Protein AF-A0A916SSM9-F1 (afdb_monomer_lite)

Secondary structure (DSSP, 8-state):
-HHHHHHHHHHHHTT--HHHHHHHHHHHHHHHHHHHHHHHHTTT-TTHHHH-HHHHHHHHHHHHHHHHHHHHHHHHHHTTS--

Radius of gyration: 20.58 Å; chains: 1; bounding box: 32×41×49 Å

Organism: NCBI:txid1963359

pLDDT: mean 72.64, std 12.26, range [46.72, 88.88]

Structure (mmCIF, N/CA/C/O backbone):
data_AF-A0A916SSM9-F1
#
_entry.id   AF-A0A916SSM9-F1
#
loop_
_atom_site.group_PDB
_atom_site.id
_atom_site.type_symbol
_atom_site.label_atom_id
_atom_site.label_alt_id
_atom_site.label_comp_id
_atom_site.label_asym_id
_atom_site.label_entity_id
_atom_site.label_seq_id
_atom_site.pdbx_PDB_ins_code
_atom_site.Cartn_x
_atom_site.Cartn_y
_atom_site.Cartn_z
_atom_site.occupancy
_atom_site.B_iso_or_equiv
_atom_site.auth_seq_id
_atom_site.auth_comp_id
_atom_site.auth_asym_id
_atom_site.auth_atom_id
_atom_site.pdbx_PDB_model_num
ATOM 1 N N . MET A 1 1 ? 15.077 -21.657 -19.834 1.00 58.97 1 MET A N 1
ATOM 2 C CA . MET A 1 1 ? 15.755 -20.413 -20.270 1.00 58.97 1 MET A CA 1
ATOM 3 C C . MET A 1 1 ? 14.811 -19.368 -20.870 1.00 58.97 1 MET A C 1
ATOM 5 O O . MET A 1 1 ? 15.020 -18.197 -20.597 1.00 58.97 1 MET A O 1
ATOM 9 N N . GLY A 1 2 ? 13.745 -19.740 -21.598 1.00 78.75 2 GLY A N 1
ATOM 10 C CA . GLY A 1 2 ? 12.819 -18.756 -22.197 1.00 78.75 2 GLY A CA 1
ATOM 11 C C . GLY A 1 2 ? 12.054 -17.868 -21.201 1.00 78.75 2 GLY A C 1
ATOM 12 O O . GLY A 1 2 ? 11.910 -16.678 -21.437 1.00 78.75 2 GLY A O 1
ATOM 13 N N . ILE A 1 3 ? 11.648 -18.417 -20.050 1.00 80.38 3 ILE A N 1
ATOM 14 C CA . ILE A 1 3 ? 10.792 -17.736 -19.059 1.00 80.38 3 ILE A CA 1
ATOM 15 C C . ILE A 1 3 ? 11.469 -16.482 -18.477 1.00 80.38 3 ILE A C 1
ATOM 17 O O . ILE A 1 3 ? 10.855 -15.425 -18.384 1.00 80.38 3 ILE A O 1
ATOM 21 N N . LEU A 1 4 ? 12.763 -16.574 -18.150 1.00 81.56 4 LEU A N 1
ATOM 22 C CA . LEU A 1 4 ? 13.548 -15.445 -17.636 1.00 81.56 4 LEU A CA 1
ATOM 23 C C . LEU A 1 4 ? 13.751 -14.360 -18.706 1.00 81.56 4 LEU A C 1
ATOM 25 O O . LEU A 1 4 ? 13.716 -13.174 -18.388 1.00 81.56 4 LEU A O 1
ATOM 29 N N . GLY A 1 5 ? 13.891 -14.755 -19.977 1.00 82.88 5 GLY A N 1
ATOM 30 C CA . GLY A 1 5 ? 13.975 -13.827 -21.108 1.00 82.88 5 GLY A CA 1
ATOM 31 C C . GLY A 1 5 ? 12.666 -13.072 -21.353 1.00 82.88 5 GLY A C 1
ATOM 32 O O . GLY A 1 5 ? 12.688 -11.860 -21.560 1.00 82.88 5 GLY A O 1
ATOM 33 N N . THR A 1 6 ? 11.518 -13.749 -21.255 1.00 84.94 6 THR A N 1
ATOM 34 C CA . THR A 1 6 ? 10.200 -13.105 -21.382 1.00 84.94 6 THR A CA 1
ATOM 35 C C . THR A 1 6 ? 9.945 -12.131 -20.234 1.00 84.94 6 THR A C 1
ATOM 37 O O . THR A 1 6 ? 9.517 -11.003 -20.468 1.00 84.94 6 THR A O 1
ATOM 40 N N . VAL A 1 7 ? 10.265 -12.532 -19.002 1.00 81.25 7 VAL A N 1
ATOM 41 C CA . VAL A 1 7 ? 10.132 -11.679 -17.814 1.00 81.25 7 VAL A CA 1
ATOM 42 C C . VAL A 1 7 ? 11.037 -10.446 -17.927 1.00 81.25 7 VAL A C 1
ATOM 44 O O . VAL A 1 7 ? 10.559 -9.325 -17.761 1.00 81.25 7 VAL A O 1
ATOM 47 N N . GLY A 1 8 ? 12.306 -10.616 -18.312 1.00 76.69 8 GLY A N 1
ATOM 48 C CA . GLY A 1 8 ? 13.232 -9.503 -18.552 1.00 76.69 8 GLY A CA 1
ATOM 49 C C . GLY A 1 8 ? 12.769 -8.545 -19.659 1.00 76.69 8 GLY A C 1
ATOM 50 O O . GLY A 1 8 ? 12.882 -7.329 -19.506 1.00 76.69 8 GLY A O 1
ATOM 51 N N . TYR A 1 9 ? 12.174 -9.065 -20.738 1.00 80.56 9 TYR A N 1
ATOM 52 C CA . TYR A 1 9 ? 11.605 -8.244 -21.813 1.00 80.56 9 TYR A CA 1
ATOM 53 C C . TYR A 1 9 ? 10.390 -7.424 -21.348 1.00 80.56 9 TYR A C 1
ATOM 55 O O . TYR A 1 9 ? 10.266 -6.251 -21.703 1.00 80.56 9 TYR A O 1
ATOM 63 N N . VAL A 1 10 ? 9.518 -7.999 -20.512 1.00 80.00 10 VAL A N 1
ATOM 64 C CA . VAL A 1 10 ? 8.383 -7.276 -19.908 1.00 80.00 10 VAL A CA 1
ATOM 65 C C . VAL A 1 10 ? 8.875 -6.152 -18.992 1.00 80.00 10 VAL A C 1
ATOM 67 O O . VAL A 1 10 ? 8.378 -5.030 -19.092 1.00 80.00 10 VAL A O 1
ATOM 70 N N . PHE A 1 11 ? 9.894 -6.405 -18.166 1.00 73.00 11 PHE A N 1
ATOM 71 C CA . PHE A 1 11 ? 10.500 -5.375 -17.316 1.00 73.00 11 PHE A CA 1
ATOM 72 C C . PHE A 1 11 ? 11.138 -4.238 -18.122 1.00 73.00 11 PHE A C 1
ATOM 74 O O . PHE A 1 11 ? 10.927 -3.066 -17.801 1.00 73.00 11 PHE A O 1
ATOM 81 N N . ALA A 1 12 ? 11.830 -4.562 -19.217 1.00 71.50 12 ALA A N 1
ATOM 82 C CA . ALA A 1 12 ? 12.379 -3.563 -20.130 1.00 71.50 12 ALA A CA 1
ATOM 83 C C . ALA A 1 12 ? 11.276 -2.734 -20.818 1.00 71.50 12 ALA A C 1
ATOM 85 O O . ALA A 1 12 ? 11.385 -1.509 -20.912 1.00 71.50 12 ALA A O 1
ATOM 86 N N . LYS A 1 13 ? 10.182 -3.379 -21.251 1.00 71.06 13 LYS A N 1
ATOM 87 C CA . LYS A 1 13 ? 9.047 -2.715 -21.916 1.00 71.06 13 LYS A CA 1
ATOM 88 C C . LYS A 1 13 ? 8.267 -1.789 -20.978 1.00 71.06 13 LYS A C 1
ATOM 90 O O . LYS A 1 13 ? 7.766 -0.761 -21.425 1.00 71.06 13 LYS A O 1
ATOM 95 N N . LEU A 1 14 ? 8.197 -2.116 -19.687 1.00 70.62 14 LEU A N 1
ATOM 96 C CA . LEU A 1 14 ? 7.538 -1.289 -18.673 1.00 70.62 14 LEU A CA 1
ATOM 97 C C . LEU A 1 14 ? 8.389 -0.086 -18.215 1.00 70.62 14 LEU A C 1
ATOM 99 O O . LEU A 1 14 ? 7.904 0.711 -17.415 1.00 70.62 14 LEU A O 1
ATOM 103 N N . ARG A 1 15 ? 9.639 0.072 -18.697 1.00 66.50 15 ARG A N 1
ATOM 104 C CA . ARG A 1 15 ? 10.609 1.093 -18.228 1.00 66.50 15 ARG A CA 1
ATOM 105 C C . ARG A 1 15 ? 10.773 1.131 -16.700 1.00 66.50 15 ARG A C 1
ATOM 107 O O . ARG A 1 15 ? 11.252 2.120 -16.143 1.00 66.50 15 ARG A O 1
ATOM 114 N N . ILE A 1 16 ? 10.387 0.058 -16.013 1.00 64.94 16 ILE A N 1
ATOM 115 C CA . ILE A 1 16 ? 10.518 -0.050 -14.566 1.00 64.94 16 ILE A CA 1
ATOM 116 C C . ILE A 1 16 ? 12.008 -0.229 -14.310 1.00 64.94 16 ILE A C 1
ATOM 118 O O . ILE A 1 16 ? 12.586 -1.268 -14.619 1.00 64.94 16 ILE A O 1
ATOM 122 N N . SER A 1 17 ? 12.640 0.823 -13.796 1.00 70.62 17 SER A N 1
ATOM 123 C CA . SER A 1 17 ? 14.028 0.752 -13.358 1.00 70.62 17 SER A CA 1
ATOM 124 C C . SER A 1 17 ? 14.161 -0.334 -12.281 1.00 70.62 17 SER A C 1
ATOM 126 O O . SER 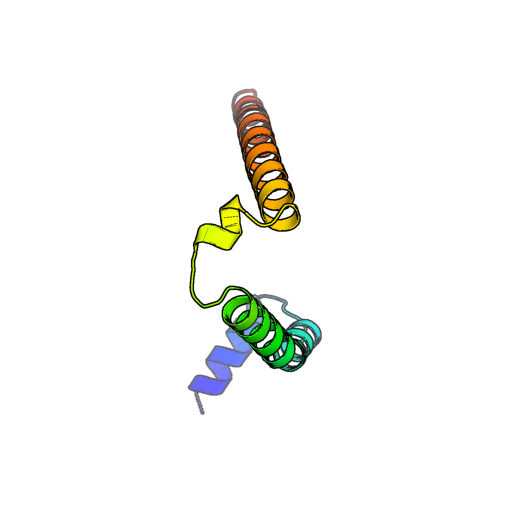A 1 17 ? 13.226 -0.588 -11.522 1.00 70.62 17 SER A O 1
ATOM 128 N N . THR A 1 18 ? 15.316 -0.984 -12.169 1.00 73.00 18 THR A N 1
ATOM 129 C CA . THR A 1 18 ? 15.572 -2.013 -11.139 1.00 73.00 18 THR A CA 1
ATOM 130 C C . THR A 1 18 ? 15.318 -1.485 -9.714 1.00 73.00 18 THR A C 1
ATOM 132 O O . THR A 1 18 ? 15.018 -2.244 -8.795 1.00 73.00 18 THR A O 1
ATOM 135 N N . VAL A 1 19 ? 15.374 -0.160 -9.542 1.00 80.94 19 VAL A N 1
ATOM 136 C CA . VAL A 1 19 ? 15.149 0.563 -8.285 1.00 80.94 19 VAL A CA 1
ATOM 137 C C . VAL A 1 19 ? 13.741 0.329 -7.693 1.00 80.94 19 VAL A C 1
ATOM 139 O O . VAL A 1 19 ? 13.674 -0.142 -6.561 1.00 80.94 19 VAL A O 1
ATOM 142 N N . PRO A 1 20 ? 12.612 0.580 -8.391 1.00 80.25 20 PRO A N 1
ATOM 143 C CA . PRO A 1 20 ? 11.273 0.263 -7.880 1.00 80.25 20 PRO A CA 1
ATOM 144 C C . PRO A 1 20 ? 11.039 -1.217 -7.547 1.00 80.25 20 PRO A C 1
ATOM 146 O O . PRO A 1 20 ? 10.301 -1.509 -6.611 1.00 80.25 20 PRO A O 1
ATOM 149 N N . LEU A 1 21 ? 11.686 -2.149 -8.254 1.00 82.75 21 LEU A N 1
ATOM 150 C CA . LEU A 1 21 ? 11.641 -3.576 -7.909 1.00 82.75 21 LEU A CA 1
ATOM 151 C C . LEU A 1 21 ? 12.319 -3.866 -6.571 1.00 82.75 21 LEU A C 1
ATOM 153 O O . LEU A 1 21 ? 11.749 -4.556 -5.730 1.00 82.75 21 LEU A O 1
ATOM 157 N N . LEU A 1 22 ? 13.508 -3.303 -6.357 1.00 84.12 22 LEU A N 1
ATOM 158 C CA . LEU A 1 22 ? 14.227 -3.399 -5.086 1.00 84.12 22 LEU A CA 1
ATOM 159 C C . LEU A 1 22 ? 13.455 -2.733 -3.944 1.00 84.12 22 LEU A C 1
ATOM 161 O O . LEU A 1 22 ? 13.341 -3.311 -2.866 1.00 84.12 22 LEU A O 1
ATOM 165 N N . LEU A 1 23 ? 12.880 -1.554 -4.188 1.00 85.56 23 LEU A N 1
ATOM 166 C CA . LEU A 1 23 ? 12.012 -0.868 -3.230 1.00 85.56 23 LEU A CA 1
ATOM 167 C C . LEU A 1 23 ? 10.796 -1.723 -2.878 1.00 85.56 23 LEU A C 1
ATOM 169 O O . LEU A 1 23 ? 10.525 -1.908 -1.700 1.00 85.56 23 LEU A O 1
ATOM 173 N N . GLY A 1 24 ? 10.105 -2.299 -3.863 1.00 86.94 24 GLY A N 1
ATOM 174 C CA . GLY A 1 24 ? 8.985 -3.208 -3.619 1.00 86.94 24 GLY A CA 1
ATOM 175 C C . GLY A 1 24 ? 9.397 -4.456 -2.836 1.00 86.94 24 GLY A C 1
ATOM 176 O O . GLY A 1 24 ? 8.681 -4.871 -1.930 1.00 86.94 24 GLY A O 1
ATOM 177 N N . TYR A 1 25 ? 10.575 -5.011 -3.120 1.00 87.88 25 TYR A N 1
ATOM 178 C CA . TYR A 1 25 ? 11.106 -6.176 -2.414 1.00 87.88 25 TYR A CA 1
ATOM 179 C C . TYR A 1 25 ? 11.461 -5.876 -0.949 1.00 87.88 25 TYR A C 1
ATOM 181 O O . TYR A 1 25 ? 11.129 -6.659 -0.064 1.00 87.88 25 TYR A O 1
ATOM 189 N N . VAL A 1 26 ? 12.094 -4.733 -0.673 1.00 88.69 26 VAL A N 1
ATOM 190 C CA . VAL A 1 26 ? 12.491 -4.330 0.690 1.00 88.69 26 VAL A CA 1
ATOM 191 C C . VAL A 1 26 ? 11.305 -3.803 1.501 1.00 88.69 26 VAL A C 1
ATOM 193 O O . VAL A 1 26 ? 11.203 -4.065 2.701 1.00 88.69 26 VAL A O 1
ATOM 196 N N . LEU A 1 27 ? 10.399 -3.059 0.864 1.00 87.31 27 LEU A N 1
ATOM 197 C CA . LEU A 1 27 ? 9.207 -2.514 1.513 1.00 87.31 27 LEU A CA 1
ATOM 198 C C . LEU A 1 27 ? 8.112 -3.566 1.683 1.00 87.31 27 LEU A C 1
ATOM 200 O O . LEU A 1 27 ? 7.340 -3.467 2.631 1.00 87.31 27 LEU A O 1
ATOM 204 N N . GLY A 1 28 ? 8.054 -4.579 0.818 1.00 88.88 28 GLY A N 1
ATOM 205 C CA . GLY A 1 28 ? 7.087 -5.678 0.879 1.00 88.88 28 GLY A CA 1
ATOM 206 C C . GLY A 1 28 ? 6.916 -6.284 2.278 1.00 88.88 28 GLY A C 1
ATOM 207 O O . GLY A 1 28 ? 5.809 -6.227 2.818 1.00 88.88 28 GLY A O 1
ATOM 208 N N . PRO A 1 29 ? 7.982 -6.790 2.929 1.00 88.12 29 PRO A N 1
ATOM 209 C CA . PRO A 1 29 ? 7.866 -7.356 4.272 1.00 88.12 29 PRO A CA 1
ATOM 210 C C . PRO A 1 29 ? 7.445 -6.316 5.320 1.00 88.12 29 PRO A C 1
ATOM 212 O O . PRO A 1 29 ? 6.689 -6.637 6.237 1.00 88.12 29 PRO A O 1
ATOM 215 N N . GLN A 1 30 ? 7.871 -5.055 5.191 1.00 86.75 30 GLN A N 1
ATOM 216 C CA . GLN A 1 30 ? 7.456 -3.991 6.115 1.00 86.75 30 GLN A CA 1
ATOM 217 C C . GLN A 1 30 ? 5.967 -3.649 5.968 1.00 86.75 30 GLN A C 1
ATOM 219 O O . GLN A 1 30 ? 5.285 -3.419 6.972 1.00 86.75 30 GLN A O 1
ATOM 224 N N . LEU A 1 31 ? 5.449 -3.663 4.738 1.00 86.12 31 LEU A N 1
ATOM 225 C CA . LEU A 1 31 ? 4.030 -3.480 4.445 1.00 86.12 31 LEU A CA 1
ATOM 226 C C . LEU A 1 31 ? 3.202 -4.615 5.041 1.00 86.12 31 LEU A C 1
ATOM 228 O O . LEU A 1 31 ? 2.230 -4.345 5.742 1.00 86.12 31 LEU A O 1
ATOM 232 N N . GLU A 1 32 ? 3.612 -5.868 4.842 1.00 85.31 32 GLU A N 1
ATOM 233 C CA . GLU A 1 32 ? 2.904 -7.025 5.397 1.00 85.31 32 GLU A CA 1
ATOM 234 C C . GLU A 1 32 ? 2.913 -7.021 6.928 1.00 85.31 32 GLU A C 1
ATOM 236 O O . GLU A 1 32 ? 1.885 -7.256 7.564 1.00 85.31 32 GLU A O 1
ATOM 241 N N . THR A 1 33 ? 4.046 -6.668 7.536 1.00 86.38 33 THR A N 1
ATOM 242 C CA . THR A 1 33 ? 4.161 -6.573 8.997 1.00 86.38 33 THR A CA 1
ATOM 243 C C . THR A 1 33 ? 3.271 -5.461 9.549 1.00 86.38 33 THR A C 1
ATOM 245 O O . THR A 1 33 ? 2.595 -5.655 10.559 1.00 86.38 33 THR A O 1
ATOM 248 N N . THR A 1 34 ? 3.219 -4.308 8.877 1.00 79.25 34 THR A N 1
ATOM 249 C CA . THR A 1 34 ? 2.363 -3.179 9.272 1.00 79.25 34 THR A CA 1
ATOM 250 C C . THR A 1 34 ? 0.886 -3.515 9.098 1.00 79.25 34 THR A C 1
ATOM 252 O O . THR A 1 34 ? 0.090 -3.232 9.991 1.00 79.25 34 THR A O 1
ATOM 255 N N . LEU A 1 35 ? 0.525 -4.191 8.007 1.00 76.50 35 LEU A N 1
ATOM 256 C CA . LEU A 1 35 ? -0.828 -4.676 7.748 1.00 76.50 35 LEU A CA 1
ATOM 257 C C . LEU A 1 35 ? -1.245 -5.697 8.812 1.00 76.50 35 LEU A C 1
ATOM 259 O O . LEU A 1 35 ? -2.279 -5.534 9.457 1.00 76.50 35 LEU A O 1
ATOM 263 N N . ARG A 1 36 ? -0.416 -6.711 9.072 1.00 81.06 36 ARG A N 1
ATOM 264 C CA . ARG A 1 36 ? -0.672 -7.731 10.098 1.00 81.06 36 ARG A CA 1
ATOM 265 C C . ARG A 1 36 ? -0.784 -7.113 11.489 1.00 81.06 36 ARG A C 1
ATOM 267 O O . ARG A 1 36 ? -1.669 -7.485 12.255 1.00 81.06 36 ARG A O 1
ATOM 274 N N . ARG A 1 37 ? 0.083 -6.153 11.820 1.00 77.12 37 ARG A N 1
ATOM 275 C CA . ARG A 1 37 ? 0.046 -5.423 13.093 1.00 77.12 37 ARG A CA 1
ATOM 276 C C . ARG A 1 37 ? -1.230 -4.595 13.220 1.00 77.12 37 ARG A C 1
ATOM 278 O O . ARG A 1 37 ? -1.860 -4.644 14.271 1.00 77.12 37 ARG A O 1
ATOM 285 N N . ALA A 1 38 ? -1.635 -3.895 12.163 1.00 71.50 38 ALA A N 1
ATOM 286 C CA . ALA A 1 38 ? -2.892 -3.158 12.130 1.00 71.50 38 ALA A CA 1
ATOM 287 C C . ALA A 1 38 ? -4.097 -4.093 12.335 1.00 71.50 38 ALA A C 1
ATOM 289 O O . ALA A 1 38 ? -4.953 -3.798 13.164 1.00 71.50 38 ALA A O 1
ATOM 290 N N . LEU A 1 39 ? -4.125 -5.257 11.675 1.00 68.25 39 LEU A N 1
ATOM 291 C CA . LEU A 1 39 ? -5.197 -6.250 11.828 1.00 68.25 39 LEU A CA 1
ATOM 292 C C . LEU A 1 39 ? -5.232 -6.897 13.221 1.00 68.25 39 LEU A C 1
ATOM 294 O O . LEU A 1 39 ? -6.314 -7.110 13.768 1.00 68.25 39 LEU A O 1
ATOM 298 N N . MET A 1 40 ? -4.069 -7.175 13.821 1.00 69.19 40 MET A N 1
ATOM 299 C CA . MET A 1 40 ? -3.994 -7.688 15.194 1.00 69.19 40 MET A CA 1
ATOM 300 C C . MET A 1 40 ? -4.449 -6.648 16.224 1.00 69.19 40 MET A C 1
ATOM 302 O O . MET A 1 40 ? -5.194 -6.988 17.140 1.00 69.19 40 MET A O 1
ATOM 306 N N . ILE A 1 41 ? -4.053 -5.379 16.065 1.00 67.56 41 ILE A N 1
ATOM 307 C CA . ILE A 1 41 ? -4.527 -4.271 16.916 1.00 67.56 41 ILE A CA 1
ATOM 308 C C . ILE A 1 41 ? -6.041 -4.077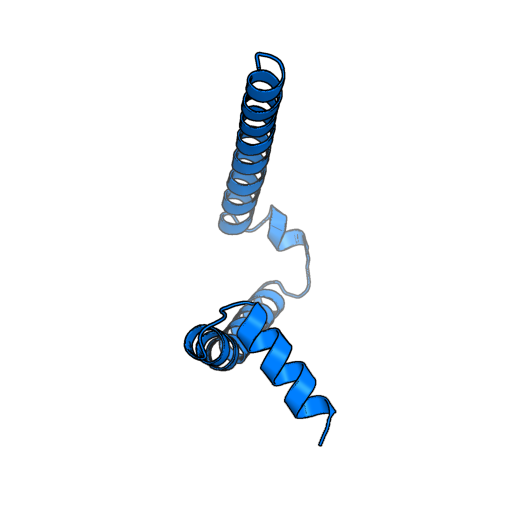 16.750 1.00 67.56 41 ILE A C 1
ATOM 310 O O . ILE A 1 41 ? -6.745 -3.824 17.724 1.00 67.56 41 ILE A O 1
ATOM 314 N N . SER A 1 42 ? -6.546 -4.269 15.532 1.00 61.53 42 SER A N 1
ATOM 315 C CA . SER A 1 42 ? -7.965 -4.204 15.180 1.00 61.53 42 SER A CA 1
ATOM 316 C C . SER A 1 42 ? -8.791 -5.405 15.667 1.00 61.53 42 SER A C 1
ATOM 318 O O . SER A 1 42 ? -9.988 -5.448 15.392 1.00 61.53 42 SER A O 1
ATOM 320 N N . ARG A 1 43 ? -8.182 -6.394 16.348 1.00 58.94 43 ARG A N 1
ATOM 321 C CA . ARG A 1 43 ? -8.840 -7.625 16.841 1.00 58.94 43 ARG A CA 1
ATOM 322 C C . ARG A 1 43 ? -9.710 -8.343 15.789 1.00 58.94 43 ARG A C 1
ATOM 324 O O . ARG A 1 43 ? -10.692 -8.977 16.142 1.00 58.94 43 ARG A O 1
ATOM 331 N N . GLY A 1 44 ? -9.359 -8.258 14.503 1.00 60.66 44 GLY A N 1
ATOM 332 C CA . GLY A 1 44 ? -10.130 -8.900 13.426 1.00 60.66 44 GLY A CA 1
ATOM 333 C C . GLY A 1 44 ? -11.494 -8.266 13.108 1.00 60.66 44 GLY A C 1
ATOM 334 O O . GLY A 1 44 ? -12.195 -8.773 12.238 1.00 60.66 44 GLY A O 1
ATOM 335 N N . ASP A 1 45 ? -11.860 -7.153 13.748 1.00 55.28 45 ASP A N 1
ATOM 336 C CA . ASP A 1 45 ? -13.104 -6.434 13.479 1.00 55.28 45 ASP A CA 1
ATOM 337 C C . ASP A 1 45 ? -12.898 -5.407 12.356 1.00 55.28 45 ASP A C 1
ATOM 339 O O . ASP A 1 45 ? -12.237 -4.379 12.535 1.00 55.28 45 ASP A O 1
ATOM 343 N N . TYR A 1 46 ? -13.519 -5.643 11.196 1.00 54.34 46 TYR A N 1
ATOM 344 C CA . TYR A 1 46 ? -13.580 -4.690 10.073 1.00 54.34 46 TYR A CA 1
ATOM 345 C C . TYR A 1 46 ? -14.214 -3.335 10.466 1.00 54.34 46 TYR A C 1
ATOM 347 O O . TYR A 1 46 ? -14.103 -2.351 9.733 1.00 54.34 46 TYR A O 1
ATOM 355 N N . SER A 1 47 ? -14.816 -3.257 11.656 1.00 51.25 47 SER A N 1
ATOM 356 C CA . SER A 1 47 ? -15.372 -2.058 12.288 1.00 51.25 47 SER A CA 1
ATOM 357 C C . SER A 1 47 ? -14.340 -0.953 12.572 1.00 51.25 47 SER A C 1
ATOM 359 O O . SER A 1 47 ? -14.720 0.203 12.754 1.00 51.25 47 SER A O 1
ATOM 361 N N . VAL A 1 48 ? -13.028 -1.230 12.543 1.00 55.97 48 VAL A N 1
ATOM 362 C CA . VAL A 1 48 ? -11.988 -0.183 12.676 1.00 55.97 48 VAL A CA 1
ATOM 363 C C . VAL A 1 48 ? -11.971 0.792 11.495 1.00 55.97 48 VAL A C 1
ATOM 365 O O . VAL A 1 48 ? -11.550 1.936 11.657 1.00 55.97 48 VAL A O 1
ATOM 368 N N . PHE A 1 49 ? -12.509 0.422 10.332 1.00 52.34 49 PHE A N 1
ATOM 369 C CA . PHE A 1 49 ? -12.685 1.376 9.231 1.00 52.34 49 PHE A CA 1
ATOM 370 C C . PHE A 1 49 ? -13.689 2.499 9.547 1.00 52.34 49 PHE A C 1
ATOM 372 O O . PHE A 1 49 ? -13.596 3.564 8.941 1.00 52.34 49 PHE A O 1
ATOM 379 N N . VAL A 1 50 ? -14.589 2.295 10.517 1.00 53.66 50 VAL A N 1
ATOM 380 C CA . VAL A 1 50 ? -15.573 3.297 10.965 1.00 53.66 50 VAL A CA 1
ATOM 381 C C . VAL A 1 50 ? -15.193 3.898 12.324 1.00 53.66 50 VAL A C 1
ATOM 383 O O . VAL A 1 50 ? -15.397 5.087 12.542 1.00 53.66 50 VAL A O 1
ATOM 386 N N . THR A 1 51 ? -14.586 3.117 13.224 1.00 55.81 51 THR A N 1
ATOM 387 C CA . THR A 1 51 ? -14.247 3.574 14.586 1.00 55.81 51 THR A CA 1
ATOM 388 C C . THR A 1 51 ? -12.885 4.272 14.680 1.00 55.81 51 THR A C 1
ATOM 390 O O . THR A 1 51 ? -12.669 5.059 15.600 1.00 55.81 51 THR A O 1
ATOM 393 N N . SER A 1 52 ? -11.944 4.023 13.756 1.00 61.53 52 SE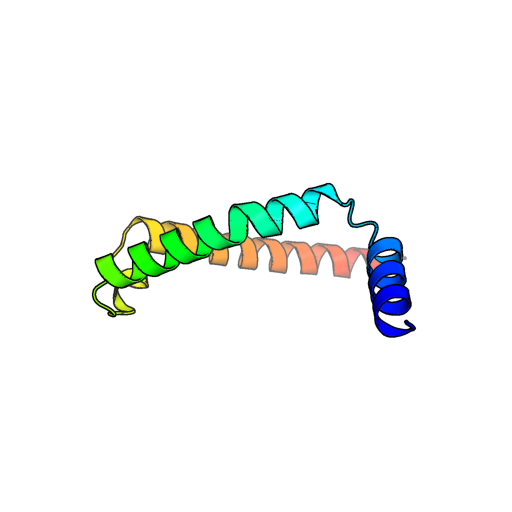R A N 1
ATOM 394 C CA . SER A 1 52 ? -10.645 4.709 13.782 1.00 61.53 52 SER A CA 1
ATOM 395 C C . SER A 1 52 ? -10.720 6.070 13.074 1.00 61.53 52 SER A C 1
ATOM 397 O O . SER A 1 52 ? -10.952 6.109 11.861 1.00 61.53 52 SER A O 1
ATOM 399 N N . PRO A 1 53 ? -10.450 7.190 13.775 1.00 58.56 53 PRO A N 1
ATOM 400 C CA . PRO A 1 53 ? -10.558 8.536 13.206 1.00 58.56 53 PRO A CA 1
ATOM 401 C C . PRO A 1 53 ? -9.632 8.752 11.999 1.00 58.56 53 PRO A C 1
ATOM 403 O O . PRO A 1 53 ? -9.969 9.501 11.088 1.00 58.56 53 PRO A O 1
ATOM 406 N N . ILE A 1 54 ? -8.496 8.049 11.934 1.00 67.75 54 ILE A N 1
ATOM 407 C CA . ILE A 1 54 ? -7.556 8.128 10.805 1.00 67.75 54 ILE A CA 1
ATOM 408 C C . ILE A 1 54 ? -8.133 7.489 9.529 1.00 67.75 54 ILE A C 1
ATOM 410 O O . ILE A 1 54 ? -8.017 8.061 8.445 1.00 67.75 54 ILE A O 1
ATOM 414 N N . SER A 1 55 ? -8.789 6.330 9.644 1.00 66.19 55 SER A N 1
ATOM 415 C CA . SER A 1 55 ? -9.382 5.615 8.503 1.00 66.19 55 SER A CA 1
ATOM 416 C C . SER A 1 55 ? -10.570 6.373 7.919 1.00 66.19 55 SER A C 1
ATOM 418 O O . SER A 1 55 ? -10.709 6.453 6.699 1.00 66.19 55 SER A O 1
ATOM 420 N N . MET A 1 56 ? -11.383 6.988 8.780 1.00 70.75 56 MET A N 1
ATOM 421 C CA . MET A 1 56 ? -12.511 7.822 8.367 1.00 70.75 56 MET A CA 1
ATOM 422 C C . MET A 1 56 ? -12.044 9.047 7.569 1.00 70.75 56 MET A C 1
ATOM 424 O O . MET A 1 56 ? -12.600 9.336 6.509 1.00 70.75 56 MET A O 1
ATOM 428 N N . VAL A 1 57 ? -10.985 9.727 8.024 1.00 76.94 57 VAL A N 1
ATOM 429 C CA . VAL A 1 57 ? -10.390 10.861 7.297 1.00 76.94 57 VAL A CA 1
ATOM 430 C C . VAL A 1 57 ? -9.837 10.411 5.943 1.00 76.94 57 VAL A C 1
ATOM 432 O O . VAL A 1 57 ? -10.093 11.060 4.930 1.00 76.94 57 VAL A O 1
ATOM 435 N N . LEU A 1 58 ? -9.139 9.275 5.885 1.00 76.56 58 LEU A N 1
ATOM 436 C CA . LEU A 1 58 ? -8.575 8.765 4.634 1.00 76.56 58 LEU A CA 1
ATOM 437 C C . LEU A 1 58 ? -9.658 8.329 3.631 1.00 76.56 58 LEU A C 1
ATOM 439 O O . LEU A 1 58 ? -9.536 8.602 2.435 1.00 76.56 58 LEU A O 1
ATOM 443 N N . LEU A 1 59 ? -10.742 7.705 4.103 1.00 77.06 59 LEU A N 1
ATOM 444 C CA . LEU A 1 59 ? -11.906 7.369 3.278 1.00 77.06 59 LEU A CA 1
ATOM 445 C C . LEU A 1 59 ? -12.604 8.627 2.758 1.00 77.06 59 LEU A C 1
ATOM 447 O O . LEU A 1 59 ? -12.907 8.702 1.568 1.00 77.06 59 LEU A O 1
ATOM 451 N N . ALA A 1 60 ? -12.797 9.636 3.610 1.00 83.19 60 ALA A N 1
ATOM 452 C CA . ALA A 1 60 ? -13.388 10.909 3.210 1.00 83.19 60 ALA A CA 1
ATOM 453 C C . ALA A 1 60 ? -12.549 11.615 2.130 1.00 83.19 60 ALA A C 1
ATOM 455 O O . ALA A 1 60 ? -13.098 12.071 1.126 1.00 83.19 60 ALA A O 1
ATOM 456 N N . ILE A 1 61 ? -11.220 11.638 2.283 1.00 85.50 61 ILE A N 1
ATOM 457 C CA . ILE A 1 61 ? -10.298 12.180 1.272 1.00 85.50 61 ILE A CA 1
ATOM 458 C C . ILE A 1 61 ? -10.393 11.377 -0.027 1.00 85.50 61 ILE A C 1
ATOM 460 O O . ILE A 1 61 ? -10.488 11.966 -1.100 1.00 85.50 61 ILE A O 1
ATOM 464 N N . THR A 1 62 ? -10.406 10.046 0.057 1.00 83.88 62 THR A N 1
ATOM 465 C CA . THR A 1 62 ? -10.496 9.166 -1.118 1.00 83.88 62 THR A CA 1
ATOM 466 C C . THR A 1 62 ? -11.777 9.424 -1.909 1.00 83.88 62 THR A C 1
ATOM 468 O O . THR A 1 62 ? -11.724 9.616 -3.123 1.00 83.88 62 THR A O 1
ATOM 471 N N . VAL A 1 63 ? -12.923 9.489 -1.229 1.00 87.69 63 VAL A N 1
ATOM 472 C CA . VAL A 1 63 ? -14.218 9.788 -1.856 1.00 87.69 63 VAL A CA 1
ATOM 473 C C . VAL A 1 63 ? -14.230 11.204 -2.433 1.00 87.69 63 VAL A C 1
ATOM 475 O O . VAL A 1 63 ? -14.654 11.391 -3.572 1.00 87.69 63 VAL A O 1
ATOM 478 N N . GLY A 1 64 ? -13.709 12.194 -1.704 1.00 88.62 64 GLY A N 1
ATOM 479 C CA . GLY A 1 64 ? -13.597 13.571 -2.188 1.00 88.62 64 GLY A CA 1
ATOM 480 C C . GLY A 1 64 ? -12.744 13.681 -3.453 1.00 88.62 64 GLY A C 1
ATOM 481 O O . GLY A 1 64 ? -13.145 14.328 -4.423 1.00 88.62 64 GLY A O 1
ATOM 482 N N . LEU A 1 65 ? -11.606 12.987 -3.484 1.00 85.56 65 LEU A N 1
ATOM 483 C CA . LEU A 1 65 ? -10.720 12.947 -4.642 1.00 85.56 65 LEU A CA 1
ATOM 484 C C . LEU A 1 65 ? -11.364 12.209 -5.817 1.00 85.56 65 LEU A C 1
ATOM 486 O O . LEU A 1 65 ? -11.226 12.652 -6.952 1.00 85.56 65 LEU A O 1
ATOM 490 N N . LEU A 1 66 ? -12.097 11.122 -5.565 1.00 86.44 66 LEU A N 1
ATOM 491 C CA . LEU A 1 66 ? -12.824 10.389 -6.599 1.00 86.44 66 LEU A CA 1
ATOM 492 C C . LEU A 1 66 ? -13.911 11.267 -7.234 1.00 86.44 66 LEU A C 1
ATOM 494 O O . LEU A 1 66 ? -14.005 11.338 -8.457 1.00 86.44 66 LEU A O 1
ATOM 498 N N . LEU A 1 67 ? -14.686 11.991 -6.423 1.00 87.56 67 LEU A N 1
ATOM 499 C CA . LEU A 1 67 ? -15.697 12.939 -6.900 1.00 87.56 67 LEU A CA 1
ATOM 500 C C . LEU A 1 67 ? -15.067 14.091 -7.692 1.00 87.56 67 LEU A C 1
ATOM 502 O O . LEU A 1 67 ? -15.582 14.475 -8.745 1.00 87.56 67 LEU A O 1
ATOM 506 N N . TRP A 1 68 ? -13.936 14.619 -7.220 1.00 85.88 68 TRP A N 1
ATOM 507 C CA . TRP A 1 68 ? -13.185 15.649 -7.933 1.00 85.88 68 TRP A CA 1
ATOM 508 C C . TRP A 1 68 ? -12.612 15.129 -9.255 1.00 85.88 68 TRP A C 1
ATOM 510 O O . TRP A 1 68 ? -12.738 15.796 -10.279 1.00 85.88 68 TRP A O 1
ATOM 520 N N . ALA A 1 69 ? -12.053 13.920 -9.269 1.00 83.44 69 ALA A N 1
ATOM 521 C CA . ALA A 1 69 ? -11.503 13.281 -10.458 1.00 83.44 69 ALA A CA 1
ATOM 522 C C . ALA A 1 69 ? -12.587 12.931 -11.485 1.00 83.44 69 ALA A C 1
ATOM 524 O O . ALA A 1 69 ? -12.353 13.084 -12.682 1.00 83.44 69 ALA A O 1
ATOM 525 N N . LEU A 1 70 ? -13.775 12.504 -11.047 1.00 80.44 70 LEU A N 1
ATOM 526 C CA . LEU A 1 70 ? -14.927 12.289 -11.926 1.00 80.44 70 LEU A CA 1
ATOM 527 C C . LEU A 1 70 ? -15.381 13.610 -12.555 1.00 80.44 70 LEU A C 1
ATOM 529 O O . LEU A 1 70 ? -15.460 13.693 -13.780 1.00 80.44 70 LEU A O 1
ATOM 533 N N . ARG A 1 71 ? -15.526 14.679 -11.758 1.00 75.50 71 ARG A N 1
ATOM 534 C CA . ARG A 1 71 ? -15.808 16.020 -12.298 1.00 75.50 71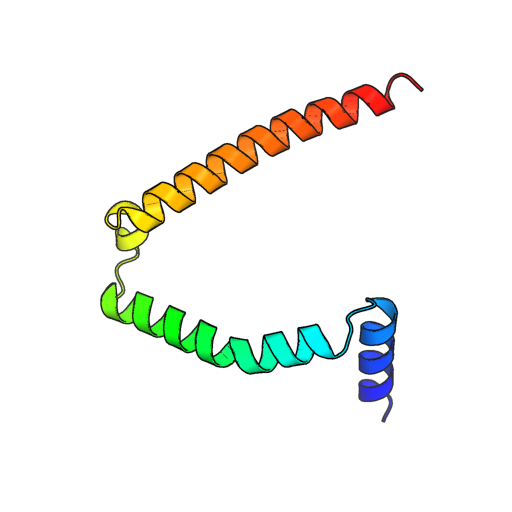 ARG A CA 1
ATOM 535 C C . ARG A 1 71 ? -14.710 16.540 -13.225 1.00 75.50 71 ARG A C 1
ATOM 537 O O . ARG A 1 71 ? -15.009 17.203 -14.213 1.00 75.50 71 ARG A O 1
ATOM 544 N N . ALA A 1 72 ? -13.444 16.244 -12.944 1.00 67.88 72 ALA A N 1
ATOM 545 C CA . ALA A 1 72 ? -12.325 16.608 -13.809 1.00 67.88 72 ALA A CA 1
ATOM 546 C C . ALA A 1 72 ? -12.288 15.770 -15.100 1.00 67.88 72 ALA A C 1
ATOM 548 O O . ALA A 1 72 ? -11.838 16.265 -16.134 1.00 67.88 72 ALA A O 1
ATOM 549 N N . LYS A 1 73 ? -12.776 14.523 -15.067 1.00 61.28 73 LYS A N 1
ATOM 550 C CA . LYS A 1 73 ? -12.889 13.656 -16.245 1.00 61.28 73 LYS A CA 1
ATOM 551 C C . LYS A 1 73 ? -13.996 14.131 -17.187 1.00 61.28 73 LYS A C 1
ATOM 553 O O . LYS A 1 73 ? -13.750 14.193 -18.388 1.00 61.28 73 LYS A O 1
ATOM 558 N N . ASP A 1 74 ? -15.126 14.596 -16.659 1.00 59.28 74 ASP A N 1
ATOM 559 C CA . ASP A 1 74 ? -16.184 15.216 -17.472 1.00 59.28 74 ASP A CA 1
ATOM 560 C C . ASP A 1 74 ? -15.690 16.474 -18.208 1.00 59.28 74 ASP A C 1
ATOM 562 O O . ASP A 1 74 ? -16.031 16.695 -19.367 1.00 59.28 74 ASP A O 1
ATOM 566 N N . ARG A 1 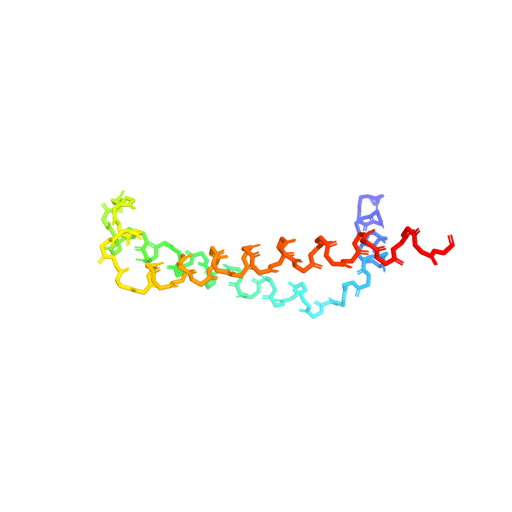75 ? -14.787 17.255 -17.594 1.00 57.22 75 ARG A N 1
ATOM 567 C CA . ARG A 1 75 ? -14.158 18.429 -18.234 1.00 57.22 75 ARG A CA 1
ATOM 568 C C . ARG A 1 75 ? -13.181 18.054 -19.355 1.00 57.22 75 ARG A C 1
ATOM 570 O O . ARG A 1 75 ? -13.044 18.818 -20.302 1.00 57.22 75 ARG A O 1
ATOM 577 N N . LYS A 1 76 ? -12.510 16.897 -19.269 1.00 54.41 76 LYS A N 1
ATOM 578 C CA . LYS A 1 76 ? -11.581 16.420 -20.314 1.00 54.41 76 LYS A CA 1
ATOM 579 C C . LYS A 1 76 ? -12.297 15.792 -21.511 1.00 54.41 76 LYS A C 1
ATOM 581 O O . LYS A 1 76 ? -11.766 15.859 -22.612 1.00 54.41 76 LYS A O 1
ATOM 586 N N . ASN A 1 77 ? -13.490 15.233 -21.312 1.00 54.66 77 ASN A N 1
ATOM 587 C CA . ASN A 1 77 ? -14.285 14.650 -22.397 1.00 54.66 77 ASN A CA 1
ATOM 588 C C . ASN A 1 77 ? -14.999 15.718 -23.250 1.00 54.66 77 ASN A C 1
ATOM 590 O O . ASN A 1 77 ? -15.220 15.491 -24.433 1.00 54.66 77 ASN A O 1
ATOM 594 N N . LEU A 1 78 ? -15.313 16.891 -22.681 1.00 59.97 78 LEU A N 1
ATOM 595 C CA . LEU A 1 78 ? -15.924 18.014 -23.411 1.00 59.97 78 LEU A CA 1
ATOM 596 C C . LEU A 1 78 ? -14.930 18.728 -24.348 1.00 59.97 78 LEU A C 1
ATOM 598 O O . LEU A 1 78 ? -15.309 19.119 -25.442 1.00 59.97 78 LEU A O 1
ATOM 602 N N . GLY A 1 79 ? -13.643 18.802 -23.986 1.00 49.03 79 GLY A N 1
ATOM 603 C CA . GLY A 1 79 ? -12.598 19.382 -24.847 1.00 49.03 79 GLY A CA 1
ATOM 604 C C . GLY A 1 79 ? -12.156 18.503 -26.028 1.00 49.03 79 GLY A C 1
ATOM 605 O O . GLY A 1 79 ? -11.355 18.948 -26.841 1.00 49.03 79 GLY A O 1
ATOM 606 N N . ALA A 1 80 ? -12.650 17.264 -26.127 1.00 55.22 80 ALA A N 1
ATOM 607 C CA . ALA A 1 80 ? -12.428 16.377 -27.275 1.00 55.22 80 ALA A CA 1
ATOM 608 C C . ALA A 1 80 ? -13.584 16.418 -28.298 1.00 55.22 80 ALA A C 1
ATOM 610 O O . ALA A 1 80 ? -13.502 15.752 -29.326 1.00 55.22 80 ALA A O 1
ATOM 611 N N . LEU A 1 81 ? -14.652 17.175 -28.009 1.00 57.00 81 LEU A N 1
ATOM 612 C CA . LEU A 1 81 ? -15.821 17.361 -28.880 1.00 57.00 81 LEU A CA 1
ATOM 613 C C . LEU A 1 81 ? -15.837 18.736 -29.580 1.00 57.00 81 LEU A C 1
ATOM 615 O O . LEU A 1 81 ? -16.748 19.007 -30.353 1.00 57.00 81 LEU A O 1
ATOM 619 N N . GLU A 1 82 ? -14.840 19.590 -29.317 1.00 54.06 82 GLU A N 1
ATOM 620 C CA . GLU A 1 82 ? -14.636 20.898 -29.970 1.00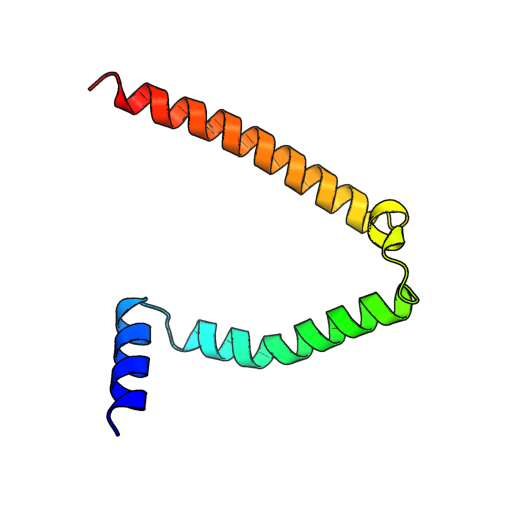 54.06 82 GLU A CA 1
ATOM 621 C C . GLU A 1 82 ? -13.427 20.898 -30.939 1.00 54.06 82 GLU A C 1
ATOM 623 O O . GLU A 1 82 ? -12.898 21.962 -31.257 1.00 54.06 82 GLU A O 1
ATOM 628 N N . ALA A 1 83 ? -12.971 19.718 -31.391 1.00 46.72 83 ALA A N 1
ATOM 629 C CA . ALA A 1 83 ? -11.947 19.559 -32.435 1.00 46.72 83 ALA A CA 1
ATOM 630 C C . ALA A 1 83 ? -12.572 19.167 -33.780 1.00 46.72 83 ALA A C 1
ATOM 632 O O . ALA A 1 83 ? -13.449 18.272 -33.775 1.00 46.72 83 ALA A O 1
#

Foldseek 3Di:
DVVVVVVVVVCVVVVPPVVVVVVCVVCVVVVVVVVVVVCVVVVVDPCCCVVPPVNVVVVVVVVVVVVVVVVVVVVVVVVVVVD

Sequence (83 aa):
MGILGTVGYVFAKLRISTVPLLLGYVLGPQLETTLRRALMISRGDYSVFVTSPISMVLLAITVGLLLWALRAKDRKNLGALEA